Protein AF-A0A2E8M6E6-F1 (afdb_monomer_lite)

Structure (mmCIF, N/CA/C/O backbone):
data_AF-A0A2E8M6E6-F1
#
_entry.id   AF-A0A2E8M6E6-F1
#
loop_
_atom_site.group_PDB
_atom_site.id
_atom_site.type_symbol
_atom_site.label_atom_id
_atom_site.label_alt_id
_atom_site.label_comp_id
_atom_site.label_asym_id
_atom_site.label_entity_id
_atom_site.label_seq_id
_atom_site.pdbx_PDB_ins_code
_atom_site.Cartn_x
_atom_site.Cartn_y
_atom_site.Cartn_z
_atom_site.occupancy
_atom_site.B_iso_or_equiv
_atom_site.auth_seq_id
_atom_site.auth_comp_id
_atom_site.auth_asym_id
_atom_site.auth_atom_id
_atom_site.pdbx_PDB_model_num
ATOM 1 N N . MET A 1 1 ? -41.921 2.920 33.495 1.00 36.03 1 MET A N 1
ATOM 2 C CA . MET A 1 1 ? -42.805 2.394 32.434 1.00 36.03 1 MET A CA 1
ATOM 3 C C . MET A 1 1 ? -41.903 1.759 31.388 1.00 36.03 1 MET A C 1
ATOM 5 O O . MET A 1 1 ? -41.190 2.504 30.730 1.00 36.03 1 MET A O 1
ATOM 9 N N . SER A 1 2 ? -41.853 0.421 31.334 1.00 39.22 2 SER A N 1
ATOM 10 C CA . SER A 1 2 ? -41.092 -0.328 30.318 1.00 39.22 2 SER A CA 1
ATOM 11 C C . SER A 1 2 ? -41.753 -0.103 28.953 1.00 39.22 2 SER A C 1
ATOM 13 O O . SER A 1 2 ? -42.983 -0.140 28.831 1.00 39.22 2 SER A O 1
ATOM 15 N N . LYS A 1 3 ? -40.939 0.268 27.962 1.00 47.56 3 LYS A N 1
ATOM 16 C CA . LYS A 1 3 ? -41.371 0.500 26.584 1.00 47.56 3 LYS A CA 1
ATOM 17 C C . LYS A 1 3 ? -41.351 -0.847 25.869 1.00 47.56 3 LYS A C 1
ATOM 19 O O . LYS A 1 3 ? -40.289 -1.313 25.493 1.00 47.56 3 LYS A O 1
ATOM 24 N N . LYS A 1 4 ? -42.524 -1.444 25.660 1.00 47.62 4 LYS A N 1
ATOM 25 C CA . LYS A 1 4 ? -42.659 -2.650 24.832 1.00 47.62 4 LYS A CA 1
ATOM 26 C C . LYS A 1 4 ? -42.447 -2.298 23.359 1.00 47.62 4 LYS A C 1
ATOM 28 O O . LYS A 1 4 ? -43.128 -1.404 22.848 1.00 47.62 4 LYS A O 1
ATOM 33 N N . PHE A 1 5 ? -41.495 -2.969 22.714 1.00 56.31 5 PHE A N 1
ATOM 34 C CA . PHE A 1 5 ? -41.101 -2.709 21.331 1.00 56.31 5 PHE A CA 1
ATOM 35 C C . PHE A 1 5 ? -42.077 -3.321 20.317 1.00 56.31 5 PHE A C 1
ATOM 37 O O . PHE A 1 5 ? -42.691 -4.358 20.557 1.00 56.31 5 PHE A O 1
ATOM 44 N N . GLN A 1 6 ? -42.231 -2.635 19.183 1.00 48.94 6 GLN A N 1
ATOM 45 C CA . GLN A 1 6 ? -42.939 -3.121 18.001 1.00 48.94 6 GLN A CA 1
ATOM 46 C C . GLN A 1 6 ? -41.979 -3.977 17.161 1.00 48.94 6 GLN A C 1
ATOM 48 O O . GLN A 1 6 ? -40.910 -3.501 16.767 1.00 48.94 6 GLN A O 1
ATOM 53 N N . GLU A 1 7 ? -42.387 -5.221 16.903 1.00 50.44 7 GLU A N 1
ATOM 54 C CA . GLU A 1 7 ? -41.738 -6.220 16.043 1.00 50.44 7 GLU A CA 1
ATOM 55 C C . GLU A 1 7 ? -41.683 -5.757 14.570 1.00 50.44 7 GLU A C 1
ATOM 57 O O . GLU A 1 7 ? -42.444 -6.266 13.765 1.00 50.44 7 GLU A O 1
ATOM 62 N N . ASP A 1 8 ? -40.874 -4.750 14.209 1.00 49.19 8 ASP A N 1
ATOM 63 C CA . ASP A 1 8 ? -40.358 -4.566 12.825 1.00 49.19 8 ASP A CA 1
ATOM 64 C C . ASP A 1 8 ? -39.418 -3.352 12.647 1.00 49.19 8 ASP A C 1
ATOM 66 O O . ASP A 1 8 ? -39.395 -2.681 11.612 1.00 49.19 8 ASP A O 1
ATOM 70 N N . THR A 1 9 ? -38.649 -2.974 13.667 1.00 57.44 9 THR A N 1
ATOM 71 C CA . THR A 1 9 ? -37.764 -1.805 13.532 1.00 57.44 9 THR A CA 1
ATOM 72 C C . THR A 1 9 ? -36.340 -2.209 13.180 1.00 57.44 9 THR A C 1
ATOM 74 O O . THR A 1 9 ? -35.832 -3.244 13.604 1.00 57.44 9 THR A O 1
ATOM 77 N N . GLU A 1 10 ? -35.647 -1.327 12.454 1.00 56.69 10 GLU A N 1
ATOM 78 C CA . GLU A 1 10 ? -34.234 -1.450 12.073 1.00 56.69 10 GLU A CA 1
ATOM 79 C C . GLU A 1 10 ? -33.273 -1.641 13.277 1.00 56.69 10 GLU A C 1
ATOM 81 O O . GLU A 1 10 ? -32.074 -1.849 13.102 1.00 56.69 10 GLU A O 1
ATOM 86 N N . TYR A 1 11 ? -33.789 -1.584 14.503 1.00 54.31 11 TYR A N 1
ATOM 87 C CA . TYR A 1 11 ? -33.058 -1.756 15.749 1.00 54.31 11 TYR A CA 1
ATOM 88 C C . TYR A 1 11 ? -33.122 -3.182 16.318 1.00 54.31 11 TYR A C 1
ATOM 90 O O . TYR A 1 11 ? -32.283 -3.513 17.143 1.00 54.31 11 TYR A O 1
ATOM 98 N N . ALA A 1 12 ? -34.002 -4.058 15.814 1.00 60.06 12 ALA A N 1
ATOM 99 C CA . ALA A 1 12 ? -34.081 -5.467 16.234 1.00 60.06 12 ALA A CA 1
ATOM 100 C C . ALA A 1 12 ? -32.789 -6.269 15.961 1.00 60.06 12 ALA A C 1
ATOM 102 O O . ALA A 1 12 ? -32.573 -7.325 16.530 1.00 60.06 12 ALA A O 1
ATOM 103 N N . LYS A 1 13 ? -31.893 -5.753 15.108 1.00 61.03 13 LYS A N 1
ATOM 104 C CA . LYS A 1 13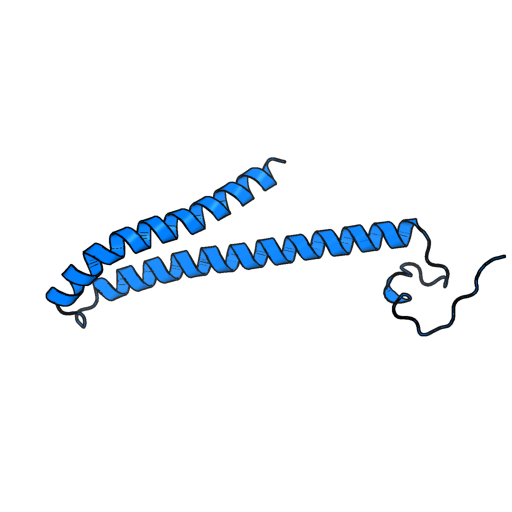 ? -30.554 -6.326 14.851 1.00 61.03 13 LYS A CA 1
ATOM 105 C C . LYS A 1 13 ? -29.561 -6.120 16.007 1.00 61.03 13 LYS A C 1
ATOM 107 O O . LYS A 1 13 ? -28.448 -6.630 15.920 1.00 61.03 13 LYS A O 1
ATOM 112 N N . TYR A 1 14 ? -29.918 -5.313 17.007 1.00 60.78 14 TYR A N 1
ATOM 113 C CA . TYR A 1 14 ? -29.087 -5.022 18.179 1.00 60.78 14 TYR A CA 1
ATOM 114 C C . TYR A 1 14 ? -29.533 -5.764 19.440 1.00 60.78 14 TYR A C 1
ATOM 116 O O . TYR A 1 14 ? -28.818 -5.689 20.427 1.00 60.78 14 TYR A O 1
ATOM 124 N N . ASP A 1 15 ? -30.675 -6.449 19.391 1.00 64.62 15 ASP A N 1
ATOM 125 C CA . ASP A 1 15 ? -31.129 -7.392 20.413 1.00 64.62 15 ASP A CA 1
ATOM 126 C C . ASP A 1 15 ? -30.340 -8.700 20.211 1.00 64.62 15 ASP A C 1
ATOM 128 O O . ASP A 1 15 ? -30.529 -9.406 19.212 1.00 64.62 15 ASP A O 1
ATOM 132 N N . LEU A 1 16 ? -29.330 -8.926 21.054 1.00 64.88 16 LEU A N 1
ATOM 133 C CA . LEU A 1 16 ? -28.359 -10.013 20.912 1.00 64.88 16 LEU A CA 1
ATOM 134 C C . LEU A 1 16 ? -28.826 -11.287 21.623 1.00 64.88 16 LEU A C 1
ATOM 136 O O . LEU A 1 16 ? -28.404 -12.377 21.219 1.00 64.88 16 LEU A O 1
ATOM 140 N N . ASP A 1 17 ? -29.675 -11.171 22.646 1.00 67.62 17 ASP A N 1
ATOM 141 C C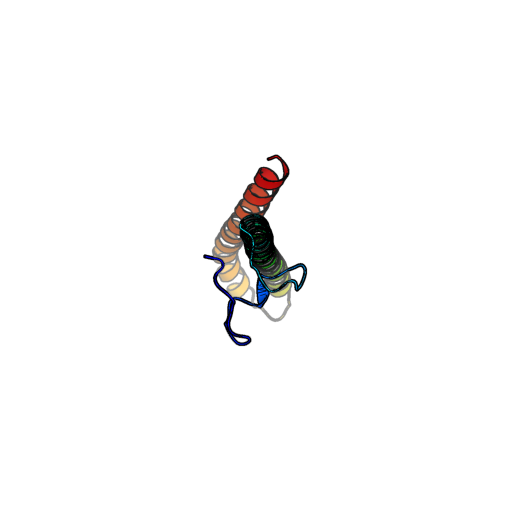A . ASP A 1 17 ? -30.223 -12.302 23.402 1.00 67.62 17 ASP A CA 1
ATOM 142 C C . ASP A 1 17 ? -31.676 -12.668 23.036 1.00 67.62 17 ASP A C 1
ATOM 144 O O . ASP A 1 17 ? -32.132 -13.774 23.353 1.00 67.62 17 ASP A O 1
ATOM 148 N N . GLY A 1 18 ? -32.348 -11.827 22.247 1.00 63.69 18 GLY A N 1
ATOM 149 C CA . GLY A 1 18 ? -33.672 -12.072 21.683 1.00 63.69 18 GLY A CA 1
ATOM 150 C C . GLY A 1 18 ? -34.801 -11.908 22.695 1.00 63.69 18 GLY A C 1
ATOM 151 O O . GLY A 1 18 ? -35.860 -12.524 22.517 1.00 63.69 18 GLY A O 1
ATOM 152 N N . ASP A 1 19 ? -34.581 -11.149 23.768 1.00 69.94 19 ASP A N 1
ATOM 153 C CA . ASP A 1 19 ? -35.551 -10.952 24.844 1.00 69.94 19 ASP A CA 1
ATOM 154 C C . ASP A 1 19 ? -36.562 -9.814 24.572 1.00 69.94 19 ASP A C 1
ATOM 156 O O . ASP A 1 19 ? -37.598 -9.720 25.245 1.00 69.94 19 ASP A O 1
ATOM 160 N N . GLY A 1 20 ? -36.328 -9.014 23.523 1.00 63.81 20 GLY A N 1
ATOM 161 C CA . GLY A 1 20 ? -37.181 -7.909 23.093 1.00 63.81 20 GLY A CA 1
ATOM 162 C C . GLY A 1 20 ? -36.917 -6.561 23.783 1.00 63.81 20 GLY A C 1
ATOM 163 O O . GLY A 1 20 ? -37.639 -5.597 23.485 1.00 63.81 20 GLY A O 1
ATOM 164 N N . GLU A 1 21 ? -35.915 -6.445 24.662 1.00 65.56 21 GLU A N 1
ATOM 165 C CA . GLU A 1 21 ? -35.443 -5.202 25.286 1.00 65.56 21 GLU A CA 1
ATOM 166 C C . GLU A 1 21 ? -33.951 -4.957 24.981 1.00 65.56 21 GLU A C 1
ATOM 168 O O . GLU A 1 21 ? -33.072 -5.521 25.606 1.00 65.56 21 GLU A O 1
ATOM 173 N N . ILE A 1 22 ? -33.641 -4.007 24.086 1.00 66.56 22 ILE A N 1
ATOM 174 C CA . ILE A 1 22 ? -32.240 -3.638 23.810 1.00 66.56 22 ILE A CA 1
ATOM 175 C C . ILE A 1 22 ? -31.645 -2.932 25.032 1.00 66.56 22 ILE A C 1
ATOM 177 O O . ILE A 1 22 ? -32.006 -1.787 25.342 1.00 66.56 22 ILE A O 1
ATOM 181 N N . THR A 1 23 ? -30.706 -3.593 25.692 1.00 71.31 23 THR A N 1
ATOM 182 C CA . THR A 1 23 ? -29.959 -3.052 26.826 1.00 71.31 23 THR A CA 1
ATOM 183 C C . THR A 1 23 ? -28.817 -2.138 26.364 1.00 71.31 23 THR A C 1
ATOM 185 O O . THR A 1 23 ? -28.321 -2.218 25.235 1.00 71.31 23 THR A O 1
ATOM 188 N N . ASP A 1 24 ? -28.376 -1.230 27.241 1.00 72.25 24 ASP A N 1
ATOM 189 C CA . ASP A 1 24 ? -27.244 -0.338 26.944 1.00 72.25 24 ASP A CA 1
ATOM 190 C C . ASP A 1 24 ? -25.945 -1.131 26.673 1.00 72.25 24 ASP A C 1
ATOM 192 O O . ASP A 1 24 ? -25.135 -0.716 25.841 1.00 72.25 24 ASP A O 1
ATOM 196 N N . GLU A 1 25 ? -25.787 -2.298 27.309 1.00 73.12 25 GLU A N 1
ATOM 197 C CA . GLU A 1 25 ? -24.652 -3.217 27.128 1.00 73.12 25 GLU A CA 1
ATOM 198 C C . GLU A 1 25 ? -24.644 -3.853 25.726 1.00 73.12 25 GLU A C 1
ATOM 200 O O . GLU A 1 25 ? -23.598 -3.924 25.076 1.00 73.12 25 GLU A O 1
ATOM 205 N N . GLU A 1 26 ? -25.803 -4.246 25.193 1.00 69.50 26 GLU A N 1
ATOM 206 C CA . GLU A 1 26 ? -25.912 -4.783 23.828 1.00 69.50 26 GLU A CA 1
ATOM 207 C C . GLU A 1 26 ? -25.645 -3.720 22.756 1.00 69.50 26 GLU A C 1
ATOM 209 O O . GLU A 1 26 ? -24.994 -3.982 21.739 1.00 69.50 26 GLU A O 1
ATOM 214 N N . LEU A 1 27 ? -26.086 -2.483 22.999 1.00 73.56 27 LEU A N 1
ATOM 215 C CA . LEU A 1 27 ? -25.783 -1.327 22.152 1.00 73.56 27 LEU A CA 1
ATOM 216 C C . LEU A 1 27 ? -24.286 -0.989 22.136 1.00 73.56 27 LEU A C 1
ATOM 218 O O . LEU A 1 27 ? -23.757 -0.593 21.088 1.00 73.56 27 LEU A O 1
ATOM 222 N N . GLU A 1 28 ? -23.603 -1.125 23.272 1.00 78.19 28 GLU A N 1
ATOM 223 C CA . GLU A 1 28 ? -22.158 -0.929 23.393 1.00 78.19 28 GLU A CA 1
ATOM 224 C C . GLU A 1 28 ? -21.390 -2.034 22.657 1.00 78.19 28 GLU A C 1
ATOM 226 O O . GLU A 1 28 ? -20.583 -1.731 21.772 1.00 78.19 28 GLU A O 1
ATOM 231 N N . HIS A 1 29 ? -21.741 -3.302 22.883 1.00 76.50 29 HIS A N 1
ATOM 232 C CA . HIS A 1 29 ? -21.161 -4.432 22.155 1.00 76.50 29 HIS A CA 1
ATOM 233 C C . HIS A 1 29 ? -21.366 -4.330 20.640 1.00 76.50 29 HIS A C 1
ATOM 235 O O . HIS A 1 29 ? -20.435 -4.537 19.856 1.00 76.50 29 HIS A O 1
ATOM 241 N N . ALA A 1 30 ? -22.559 -3.946 20.187 1.00 77.06 30 ALA A N 1
ATOM 242 C CA . ALA A 1 30 ? -22.814 -3.762 18.765 1.00 77.06 30 ALA A CA 1
ATOM 243 C C . ALA A 1 30 ? -22.004 -2.606 18.154 1.00 77.06 30 ALA A C 1
ATOM 245 O O . ALA A 1 30 ? -21.612 -2.673 16.981 1.00 77.06 30 ALA A O 1
ATOM 246 N N . LYS A 1 31 ? -21.728 -1.541 18.918 1.00 79.88 31 LYS A N 1
ATOM 247 C CA . LYS A 1 31 ? -20.825 -0.464 18.487 1.00 79.88 31 LYS A CA 1
ATOM 248 C C . LYS A 1 31 ? -19.393 -0.959 18.350 1.00 79.88 31 LYS A C 1
ATOM 250 O O . LYS A 1 31 ? -18.798 -0.716 17.300 1.00 79.88 31 LYS A O 1
ATOM 255 N N . GLU A 1 32 ? -18.874 -1.674 19.343 1.00 82.81 32 GLU A N 1
ATOM 256 C CA . GLU A 1 32 ? -17.515 -2.228 19.315 1.00 82.81 32 GLU A CA 1
ATOM 257 C C . GLU A 1 32 ? -17.310 -3.162 18.118 1.00 82.81 32 GLU A C 1
ATOM 259 O O . GLU A 1 32 ? -16.322 -3.044 17.384 1.00 82.81 32 GLU A O 1
ATOM 264 N N . ILE A 1 33 ? -18.282 -4.040 17.850 1.00 81.69 33 ILE A N 1
ATOM 265 C CA . ILE A 1 33 ? -18.262 -4.931 16.684 1.00 81.69 33 ILE A CA 1
ATOM 266 C C . ILE A 1 33 ? -18.227 -4.105 15.393 1.00 81.69 33 ILE A C 1
ATOM 268 O O . ILE A 1 33 ? -17.384 -4.334 14.521 1.00 81.69 33 ILE A O 1
ATOM 272 N N . ARG A 1 34 ? -19.096 -3.093 15.261 1.00 82.38 34 ARG A N 1
ATOM 273 C CA . ARG A 1 34 ? -19.146 -2.243 14.059 1.00 82.38 34 ARG A CA 1
ATOM 274 C C . ARG A 1 34 ? -17.873 -1.429 13.847 1.00 82.38 34 ARG A C 1
ATOM 276 O O . ARG A 1 34 ? -17.486 -1.223 12.692 1.00 82.38 34 ARG A O 1
ATOM 283 N N . GLU A 1 35 ? -17.249 -0.928 14.906 1.00 85.00 35 GLU A N 1
ATOM 284 C CA . GLU A 1 35 ? -15.969 -0.218 14.826 1.00 85.00 35 GLU A CA 1
ATOM 285 C C . GLU A 1 35 ? -14.848 -1.160 14.396 1.00 85.00 35 GLU A C 1
ATOM 287 O O . GLU A 1 35 ? -14.165 -0.881 13.407 1.00 85.00 35 GLU A O 1
ATOM 292 N N . THR A 1 36 ? -14.762 -2.332 15.023 1.00 82.44 36 THR A N 1
ATOM 293 C CA . THR A 1 36 ? -13.787 -3.372 14.677 1.00 82.44 36 THR A CA 1
ATOM 294 C C . THR A 1 36 ? -13.918 -3.797 13.212 1.00 82.44 36 THR A C 1
ATOM 296 O O . THR A 1 36 ? -12.932 -3.842 12.474 1.00 82.44 36 THR A O 1
ATOM 299 N N . GLU A 1 37 ? -15.139 -4.029 12.722 1.00 84.19 37 GLU A N 1
ATOM 300 C CA . GLU A 1 37 ? -15.371 -4.354 11.312 1.00 84.19 37 GLU A CA 1
ATOM 301 C C . GLU A 1 37 ? -15.006 -3.212 10.354 1.00 84.19 37 GLU A C 1
ATOM 303 O O . GLU A 1 37 ? -14.592 -3.445 9.211 1.00 84.19 37 GLU A O 1
ATOM 308 N N . ARG A 1 38 ? -15.253 -1.956 10.747 1.00 83.94 38 ARG A N 1
ATOM 309 C CA . ARG A 1 38 ? -14.894 -0.786 9.932 1.00 83.94 38 ARG A CA 1
ATOM 310 C C . ARG A 1 38 ? -13.385 -0.683 9.791 1.00 83.94 38 ARG A C 1
ATOM 312 O O . ARG A 1 38 ? -12.909 -0.456 8.677 1.00 83.94 38 ARG A O 1
ATOM 319 N N . ASP A 1 39 ? -12.652 -0.883 10.873 1.00 85.56 39 ASP A N 1
ATOM 320 C CA . ASP A 1 39 ? -11.199 -0.807 10.856 1.00 85.56 39 ASP A CA 1
ATOM 321 C C . ASP A 1 39 ? -10.584 -1.994 10.119 1.00 85.56 39 ASP A C 1
ATOM 323 O O . ASP A 1 39 ? -9.747 -1.783 9.241 1.00 85.56 39 ASP A O 1
ATOM 327 N N . LEU A 1 40 ? -11.109 -3.209 10.307 1.00 84.88 40 LEU A N 1
ATOM 328 C CA . LEU A 1 40 ? -10.712 -4.372 9.511 1.00 84.88 40 LEU A CA 1
ATOM 329 C C . LEU A 1 40 ? -10.906 -4.127 8.007 1.00 84.88 40 LEU A C 1
ATOM 331 O O . LEU A 1 40 ? -10.009 -4.401 7.205 1.00 84.88 40 LEU A O 1
ATOM 335 N N . ARG A 1 41 ? -12.053 -3.564 7.601 1.00 86.44 41 ARG A N 1
ATOM 336 C CA . ARG A 1 41 ? -12.313 -3.212 6.194 1.00 86.44 41 ARG A CA 1
ATOM 337 C C . ARG A 1 41 ? -11.308 -2.198 5.657 1.00 86.44 41 ARG A C 1
ATOM 339 O O . ARG A 1 41 ? -10.815 -2.380 4.542 1.00 86.44 41 ARG A O 1
ATOM 346 N N . LYS A 1 42 ? -10.982 -1.155 6.428 1.00 85.62 42 LYS A N 1
ATOM 347 C CA . LYS A 1 42 ? -9.965 -0.164 6.042 1.00 85.62 42 LYS A CA 1
ATOM 348 C C . LYS A 1 42 ? -8.593 -0.817 5.887 1.00 85.62 42 LYS A C 1
ATOM 350 O O . LYS A 1 42 ? -7.962 -0.632 4.849 1.00 85.62 42 LYS A O 1
ATOM 355 N N . SER A 1 43 ? -8.160 -1.626 6.851 1.00 85.44 43 SER A N 1
ATOM 356 C CA . SER A 1 43 ? -6.868 -2.320 6.807 1.00 85.44 43 SER A CA 1
ATOM 357 C C . SER A 1 43 ? -6.765 -3.265 5.610 1.00 85.44 43 SER A C 1
ATOM 359 O O . SER A 1 43 ? -5.751 -3.271 4.914 1.00 85.44 43 SER A O 1
ATOM 361 N N . LEU A 1 44 ? -7.830 -4.011 5.296 1.00 88.31 44 LEU A N 1
ATOM 362 C CA . LEU A 1 44 ? -7.882 -4.873 4.111 1.00 88.31 44 LEU A CA 1
ATOM 363 C C . LEU A 1 44 ? -7.819 -4.076 2.803 1.00 88.31 44 LEU A C 1
ATOM 365 O O . LEU A 1 44 ? -7.144 -4.494 1.859 1.00 88.31 44 LEU A O 1
ATOM 369 N N . ALA A 1 45 ? -8.505 -2.934 2.724 1.00 87.94 45 ALA A N 1
ATOM 370 C CA . ALA A 1 45 ? -8.429 -2.056 1.559 1.00 87.94 45 ALA A CA 1
ATOM 371 C C . ALA A 1 45 ? -7.004 -1.514 1.361 1.00 87.94 45 ALA A C 1
ATOM 373 O O . ALA A 1 45 ? -6.488 -1.524 0.243 1.00 87.94 45 ALA A O 1
ATOM 374 N N . GLN A 1 46 ? -6.339 -1.118 2.446 1.00 86.88 46 GLN A N 1
ATOM 375 C CA . GLN A 1 46 ? -4.959 -0.644 2.404 1.00 86.88 46 GLN A CA 1
ATOM 376 C C . GLN A 1 46 ? -3.959 -1.760 2.039 1.00 86.88 46 GLN A C 1
ATOM 378 O O . GLN A 1 46 ? -3.080 -1.527 1.209 1.00 86.88 46 GLN A O 1
ATOM 383 N N . LEU A 1 47 ? -4.139 -2.990 2.547 1.00 88.06 47 LEU A N 1
ATOM 384 C CA . LEU A 1 47 ? -3.362 -4.168 2.119 1.00 88.06 47 LEU A CA 1
ATOM 385 C C . LEU A 1 47 ? -3.474 -4.397 0.613 1.00 88.06 47 LEU A C 1
ATOM 387 O O . LEU A 1 47 ? -2.476 -4.647 -0.063 1.00 88.06 47 LEU A O 1
ATOM 391 N N . ARG A 1 48 ? -4.698 -4.327 0.079 1.00 90.12 48 ARG A N 1
ATOM 392 C CA . ARG A 1 48 ? -4.949 -4.498 -1.356 1.00 90.12 48 ARG A CA 1
ATOM 393 C C . ARG A 1 48 ? -4.247 -3.410 -2.159 1.00 90.12 48 ARG A C 1
ATOM 395 O O . ARG A 1 48 ? -3.547 -3.747 -3.106 1.00 90.12 48 ARG A O 1
ATOM 402 N N . MET A 1 49 ? -4.374 -2.147 -1.752 1.00 90.94 49 MET A N 1
ATOM 403 C CA . MET A 1 49 ? -3.682 -1.019 -2.385 1.00 90.94 49 MET A CA 1
ATOM 404 C C . MET A 1 49 ? -2.167 -1.246 -2.432 1.00 90.94 49 MET A C 1
ATOM 406 O O . MET A 1 49 ? -1.590 -1.242 -3.515 1.00 90.94 49 MET A O 1
ATOM 410 N N . ALA A 1 50 ? -1.530 -1.534 -1.292 1.00 90.69 50 ALA A N 1
ATOM 411 C CA . ALA A 1 50 ? -0.087 -1.774 -1.233 1.00 90.69 50 ALA A CA 1
ATOM 412 C C . ALA A 1 50 ? 0.342 -2.962 -2.111 1.00 90.69 50 ALA A C 1
ATOM 414 O O . ALA A 1 50 ? 1.332 -2.879 -2.838 1.00 90.69 50 ALA A O 1
ATOM 415 N N . ARG A 1 51 ? -0.433 -4.054 -2.104 1.00 92.25 51 ARG A N 1
ATOM 416 C CA . ARG A 1 51 ? -0.170 -5.234 -2.935 1.00 92.25 51 ARG A CA 1
ATOM 417 C C . ARG A 1 51 ? -0.259 -4.919 -4.427 1.00 92.25 51 ARG A C 1
ATOM 419 O O . ARG A 1 51 ? 0.620 -5.335 -5.176 1.00 92.25 51 ARG A O 1
ATOM 426 N N . PHE A 1 52 ? -1.289 -4.196 -4.862 1.00 93.62 52 PHE A N 1
ATOM 427 C CA . PHE A 1 52 ? -1.439 -3.813 -6.266 1.00 93.62 52 PHE A CA 1
ATOM 428 C C . PHE A 1 52 ? -0.353 -2.836 -6.716 1.00 93.62 52 PHE A C 1
ATOM 430 O O . PHE A 1 52 ? 0.146 -2.989 -7.827 1.00 93.62 52 PHE A O 1
ATOM 437 N N . THR A 1 53 ? 0.081 -1.911 -5.855 1.00 92.44 53 THR A N 1
ATOM 438 C CA . THR A 1 53 ? 1.227 -1.033 -6.136 1.00 92.44 53 THR A CA 1
ATOM 439 C C . THR A 1 53 ? 2.500 -1.846 -6.370 1.00 92.44 53 THR A C 1
ATOM 441 O O . THR A 1 53 ? 3.149 -1.674 -7.397 1.00 92.44 53 THR A O 1
ATOM 444 N N . LEU A 1 54 ? 2.824 -2.792 -5.479 1.00 92.56 54 LEU A N 1
ATOM 445 C CA . LEU A 1 54 ? 4.009 -3.648 -5.620 1.00 92.56 54 LEU A CA 1
ATOM 446 C C . LEU A 1 54 ? 3.953 -4.537 -6.870 1.00 92.56 54 LEU A C 1
ATOM 448 O O . LEU A 1 54 ? 4.945 -4.655 -7.58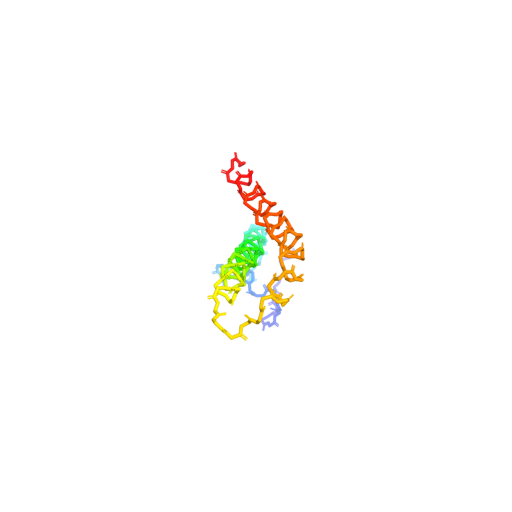8 1.00 92.56 54 LEU A O 1
ATOM 452 N N . ILE A 1 55 ? 2.794 -5.139 -7.156 1.00 95.50 55 ILE A N 1
ATOM 453 C CA . ILE A 1 55 ? 2.595 -5.931 -8.378 1.00 95.50 55 ILE A CA 1
ATOM 454 C C . ILE A 1 55 ? 2.762 -5.044 -9.613 1.00 95.50 55 ILE A C 1
ATOM 456 O O . ILE A 1 55 ? 3.466 -5.429 -10.541 1.00 95.50 55 ILE A O 1
ATOM 460 N N . GLY A 1 56 ? 2.158 -3.854 -9.622 1.00 93.00 56 GLY A N 1
ATOM 461 C CA . GLY A 1 56 ? 2.268 -2.898 -10.723 1.00 93.00 56 GLY A CA 1
ATOM 462 C C . GLY A 1 56 ? 3.711 -2.472 -10.976 1.00 93.00 56 GLY A C 1
ATOM 463 O O . GLY A 1 56 ? 4.143 -2.451 -12.124 1.00 93.00 56 GLY A O 1
ATOM 464 N N . MET A 1 57 ? 4.479 -2.228 -9.911 1.00 92.50 57 MET A N 1
ATOM 465 C CA . MET A 1 57 ? 5.915 -1.956 -9.996 1.00 92.50 57 MET A CA 1
ATOM 466 C C . MET A 1 57 ? 6.668 -3.120 -10.643 1.00 92.50 57 MET A C 1
ATOM 468 O O . MET A 1 57 ? 7.392 -2.893 -11.606 1.00 92.50 57 MET A O 1
ATOM 472 N N . GLY A 1 58 ? 6.437 -4.359 -10.199 1.00 91.88 58 GLY A N 1
ATOM 473 C CA . GLY A 1 58 ? 7.084 -5.539 -10.782 1.00 91.88 58 GLY A CA 1
ATOM 474 C C . GLY A 1 58 ? 6.697 -5.800 -12.242 1.00 91.88 58 GLY A C 1
ATOM 475 O O . GLY A 1 58 ? 7.556 -6.121 -13.060 1.00 91.88 58 GLY A O 1
ATOM 476 N N . VAL A 1 59 ? 5.420 -5.620 -12.596 1.00 92.25 59 VAL A N 1
ATOM 477 C CA . VAL A 1 59 ? 4.936 -5.750 -13.982 1.00 92.25 59 VAL A CA 1
ATOM 478 C C . VAL A 1 59 ? 5.544 -4.669 -14.868 1.00 92.25 59 VAL A C 1
ATOM 480 O O . VAL A 1 59 ? 5.969 -4.972 -15.979 1.00 92.25 59 VAL A O 1
ATOM 483 N N . PHE A 1 60 ? 5.628 -3.430 -14.384 1.00 87.44 60 PHE A N 1
ATOM 484 C CA . PHE A 1 60 ? 6.269 -2.336 -15.104 1.00 87.44 60 PHE A CA 1
ATOM 485 C C . PHE A 1 60 ? 7.758 -2.623 -15.340 1.00 87.44 60 PHE A C 1
ATOM 487 O O . PHE A 1 60 ? 8.220 -2.502 -16.474 1.00 87.44 60 PHE A O 1
ATOM 494 N N . THR A 1 61 ? 8.488 -3.095 -14.319 1.00 86.88 61 THR A N 1
ATOM 495 C CA . THR A 1 61 ? 9.879 -3.543 -14.485 1.00 86.88 61 THR A CA 1
ATOM 496 C C . THR A 1 61 ? 9.968 -4.629 -15.552 1.00 86.88 61 THR A C 1
ATOM 498 O O . THR A 1 61 ? 10.736 -4.499 -16.496 1.00 86.88 61 THR A O 1
ATOM 501 N N . ALA A 1 62 ? 9.160 -5.687 -15.437 1.00 88.44 62 ALA A N 1
ATOM 502 C CA . ALA A 1 62 ? 9.191 -6.812 -16.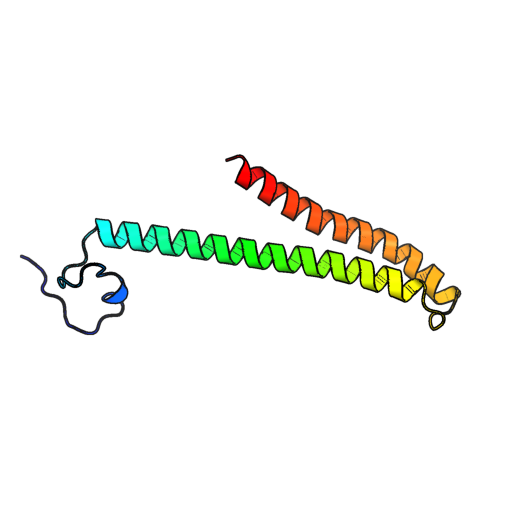364 1.00 88.44 62 ALA A CA 1
ATOM 503 C C . ALA A 1 62 ? 8.887 -6.375 -17.803 1.00 88.44 62 ALA A C 1
ATOM 505 O O . ALA A 1 62 ? 9.573 -6.811 -18.724 1.00 88.44 62 ALA A O 1
ATOM 506 N N . ALA A 1 63 ? 7.915 -5.476 -17.988 1.00 86.25 63 ALA A N 1
ATOM 507 C CA . ALA A 1 63 ? 7.556 -4.921 -19.286 1.00 86.25 63 ALA A CA 1
ATOM 508 C C . ALA A 1 63 ? 8.735 -4.189 -19.944 1.00 86.25 63 ALA A C 1
ATOM 510 O O . ALA A 1 63 ? 8.971 -4.401 -21.133 1.00 86.25 63 ALA A O 1
ATOM 511 N N . MET A 1 64 ? 9.513 -3.405 -19.185 1.00 82.38 64 MET A N 1
ATOM 512 C CA . MET A 1 64 ? 10.699 -2.701 -19.703 1.00 82.38 64 MET A CA 1
ATOM 513 C C . MET A 1 64 ? 11.770 -3.644 -20.267 1.00 82.38 64 MET A C 1
ATOM 515 O O . MET A 1 64 ? 12.471 -3.266 -21.199 1.00 82.38 64 MET A O 1
ATOM 519 N N . PHE A 1 65 ? 11.879 -4.870 -19.748 1.00 80.25 65 PHE A N 1
ATOM 520 C CA . PHE A 1 65 ? 12.819 -5.883 -20.245 1.00 80.25 65 PHE A CA 1
ATOM 521 C C . PHE A 1 65 ? 12.265 -6.720 -21.408 1.00 80.25 65 PHE A C 1
ATOM 523 O O . PHE A 1 65 ? 12.944 -7.628 -21.891 1.00 80.25 65 PHE A O 1
ATOM 530 N N . THR A 1 66 ? 11.040 -6.456 -21.873 1.00 84.19 66 THR A N 1
ATOM 531 C CA . THR A 1 66 ? 10.477 -7.189 -23.010 1.00 84.19 66 THR A CA 1
ATOM 532 C C . THR A 1 66 ? 10.972 -6.630 -24.352 1.00 84.19 66 THR A C 1
ATOM 534 O O . THR A 1 66 ? 11.055 -5.414 -24.521 1.00 84.19 66 THR A O 1
ATOM 537 N N . PRO A 1 67 ? 11.235 -7.488 -25.359 1.00 78.19 67 PRO A N 1
ATOM 538 C CA . PRO A 1 67 ? 11.791 -7.074 -26.655 1.00 78.19 67 PRO A CA 1
ATOM 539 C C . PRO A 1 67 ? 10.829 -6.246 -27.527 1.00 78.19 67 PRO A C 1
ATOM 541 O O . PRO A 1 67 ? 11.191 -5.827 -28.622 1.00 78.19 67 PRO A O 1
ATOM 544 N N . TRP A 1 68 ? 9.598 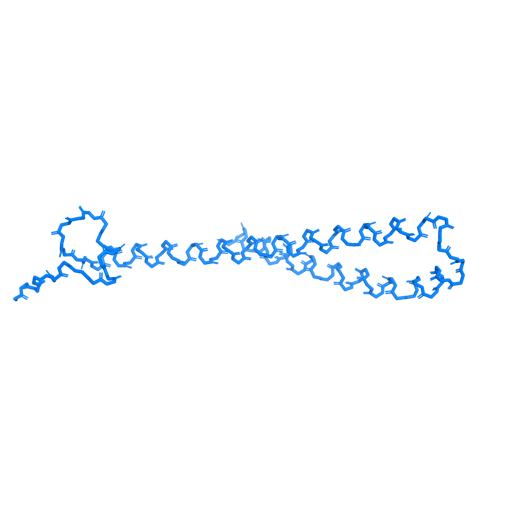-6.012 -27.065 1.00 76.62 68 TRP A N 1
ATOM 545 C CA . TRP A 1 68 ? 8.566 -5.250 -27.775 1.00 76.62 68 TRP A CA 1
ATOM 546 C C . TRP A 1 68 ? 8.681 -3.732 -27.559 1.00 76.62 68 TRP A C 1
ATOM 548 O O . TRP A 1 68 ? 7.995 -2.963 -28.234 1.00 76.62 68 TRP A O 1
ATOM 558 N N . ILE A 1 69 ? 9.519 -3.288 -26.615 1.00 75.81 69 ILE A N 1
ATOM 559 C CA . ILE A 1 69 ? 9.730 -1.873 -26.293 1.00 75.81 69 ILE A CA 1
ATOM 560 C C . ILE A 1 69 ? 11.046 -1.413 -26.931 1.00 75.81 69 ILE A C 1
ATOM 562 O O . ILE A 1 69 ? 12.100 -1.984 -26.665 1.00 75.81 69 ILE A O 1
ATOM 566 N N . SER A 1 70 ? 10.988 -0.388 -27.792 1.00 79.31 70 SER A N 1
ATOM 567 C CA . SER A 1 70 ? 12.192 0.168 -28.423 1.00 79.31 70 SER A CA 1
ATOM 568 C C . SER A 1 70 ? 13.087 0.870 -27.402 1.00 79.31 70 SER A C 1
ATOM 570 O O . SER A 1 70 ? 12.609 1.367 -26.381 1.00 79.31 70 SER A O 1
ATOM 572 N N . VAL A 1 71 ? 14.385 0.950 -27.699 1.00 76.06 71 VAL A N 1
ATOM 573 C CA . VAL A 1 71 ? 15.384 1.554 -26.806 1.00 76.06 71 VAL A CA 1
ATOM 574 C C . VAL A 1 71 ? 15.040 3.015 -26.484 1.00 76.06 71 VAL A C 1
ATOM 576 O O . VAL A 1 71 ? 15.129 3.402 -25.321 1.00 76.06 71 VAL A O 1
ATOM 579 N N . GLU A 1 72 ? 14.511 3.794 -27.441 1.00 76.38 72 GLU A N 1
ATOM 580 C CA . GLU A 1 72 ? 14.078 5.176 -27.164 1.00 76.38 72 GLU A CA 1
ATOM 581 C C . GLU A 1 72 ? 12.910 5.248 -26.168 1.00 76.38 72 GLU A C 1
ATOM 583 O O . GLU A 1 72 ? 12.819 6.175 -25.363 1.00 76.38 72 GLU A O 1
ATOM 588 N N . ARG A 1 73 ? 12.000 4.263 -26.189 1.00 73.31 73 ARG A N 1
ATOM 589 C CA . ARG A 1 73 ? 10.890 4.198 -25.227 1.00 73.31 73 ARG A CA 1
ATOM 590 C C . ARG A 1 73 ? 11.379 3.782 -23.845 1.00 73.31 73 ARG A C 1
ATOM 592 O O . ARG A 1 73 ? 10.831 4.263 -22.862 1.00 73.31 73 ARG A O 1
ATOM 599 N N . ILE A 1 74 ? 12.394 2.923 -23.757 1.00 77.06 74 ILE A N 1
ATOM 600 C CA . ILE A 1 74 ? 13.006 2.532 -22.480 1.00 77.06 74 ILE A CA 1
ATOM 601 C C . ILE A 1 74 ? 13.653 3.746 -21.809 1.00 77.06 74 ILE A C 1
ATOM 603 O O . ILE A 1 74 ? 13.472 3.928 -20.610 1.00 77.06 74 ILE A O 1
ATOM 607 N N . GLU A 1 75 ? 14.347 4.596 -22.565 1.00 78.88 75 GLU A N 1
ATOM 608 C CA . GLU A 1 75 ? 15.016 5.784 -22.025 1.00 78.88 75 GLU A CA 1
ATOM 609 C C . GLU A 1 75 ? 14.013 6.817 -21.485 1.00 78.88 75 GLU A C 1
ATOM 611 O O . GLU A 1 75 ? 14.118 7.229 -20.329 1.00 78.88 75 GLU A O 1
ATOM 616 N N . ALA A 1 76 ? 12.955 7.123 -22.248 1.00 78.88 76 ALA A N 1
ATOM 617 C CA . ALA A 1 76 ? 11.863 7.987 -21.784 1.00 78.88 76 ALA A CA 1
ATOM 618 C C . ALA A 1 76 ? 11.110 7.400 -20.572 1.00 78.88 76 ALA A C 1
ATOM 620 O O . ALA A 1 76 ? 10.713 8.121 -19.655 1.00 78.88 76 ALA A O 1
ATOM 621 N N . LEU A 1 77 ? 10.919 6.076 -20.541 1.00 79.06 77 LEU A N 1
ATOM 622 C CA . LEU A 1 77 ? 10.306 5.390 -19.405 1.00 79.06 77 LEU A CA 1
ATOM 623 C C . LEU A 1 77 ? 11.235 5.335 -18.191 1.00 79.06 77 LEU A C 1
ATOM 625 O O . LEU A 1 77 ? 10.729 5.355 -17.077 1.00 79.06 77 LEU A O 1
ATOM 629 N N . SER A 1 78 ? 12.558 5.296 -18.365 1.00 81.38 78 SER A N 1
ATOM 630 C CA . SER A 1 78 ? 13.535 5.222 -17.272 1.00 81.38 78 SER A CA 1
ATOM 631 C C . SER A 1 78 ? 13.495 6.468 -16.386 1.00 81.38 78 SER A C 1
ATOM 633 O O . SER A 1 78 ? 13.502 6.359 -15.156 1.00 81.38 78 SER A O 1
ATOM 635 N N . GLU A 1 79 ? 13.380 7.654 -16.980 1.00 82.56 79 GLU A N 1
ATOM 636 C CA . GLU A 1 79 ? 13.274 8.910 -16.230 1.00 82.56 79 GLU A CA 1
ATOM 637 C C . GLU A 1 79 ? 11.995 8.953 -15.376 1.00 82.56 79 GLU A C 1
ATOM 639 O O . GLU A 1 79 ? 12.043 9.168 -14.162 1.00 82.56 79 GLU A O 1
ATOM 644 N N . ILE A 1 80 ? 10.848 8.627 -15.979 1.00 84.50 80 ILE A N 1
ATOM 645 C CA . ILE A 1 80 ? 9.550 8.593 -15.287 1.00 84.50 80 ILE A CA 1
ATOM 646 C C . ILE A 1 80 ? 9.489 7.430 -14.288 1.00 84.50 80 ILE A C 1
ATOM 648 O O . ILE A 1 80 ? 8.859 7.539 -13.233 1.00 84.50 80 ILE A O 1
ATOM 652 N N . SER A 1 81 ? 10.180 6.323 -14.573 1.00 85.88 81 SER A N 1
ATOM 653 C CA . SER A 1 81 ? 10.211 5.150 -13.704 1.00 85.88 81 SER A CA 1
ATOM 654 C C . SER A 1 81 ? 10.792 5.475 -12.339 1.00 85.88 81 SER A C 1
ATOM 656 O O . SER A 1 81 ? 10.259 5.017 -11.337 1.00 85.88 81 SER A O 1
ATOM 658 N N . SER A 1 82 ? 11.826 6.315 -12.271 1.00 88.31 82 SER A N 1
ATOM 659 C CA . SER A 1 82 ? 12.446 6.696 -11.000 1.00 88.31 82 SER A CA 1
ATOM 660 C C . SER A 1 82 ? 11.436 7.397 -10.087 1.00 88.31 82 SER A C 1
ATOM 662 O O . SER A 1 82 ? 11.291 7.034 -8.919 1.00 88.31 82 SER A O 1
ATOM 664 N N . LEU A 1 83 ? 10.658 8.335 -10.638 1.00 91.00 83 LEU A N 1
ATOM 665 C CA . LEU A 1 83 ? 9.557 8.995 -9.928 1.00 91.00 83 LEU A CA 1
ATOM 666 C C . LEU A 1 83 ? 8.455 8.005 -9.537 1.00 91.00 83 LEU A C 1
ATOM 668 O O . LEU A 1 83 ? 7.942 8.057 -8.418 1.00 91.00 83 LEU A O 1
ATOM 672 N N . PHE A 1 84 ? 8.119 7.080 -10.434 1.00 90.50 84 PHE A N 1
ATOM 673 C CA . PHE A 1 84 ? 7.132 6.035 -10.182 1.00 90.50 84 PHE A CA 1
ATOM 674 C C . PHE A 1 84 ? 7.554 5.104 -9.035 1.00 90.50 84 PHE A C 1
ATOM 676 O O . PHE A 1 84 ? 6.750 4.844 -8.140 1.00 90.50 84 PHE A O 1
ATOM 683 N N . TYR A 1 85 ? 8.814 4.659 -8.995 1.00 92.06 85 TYR A N 1
ATOM 684 C CA . TYR A 1 85 ? 9.327 3.803 -7.924 1.00 92.06 85 TYR A CA 1
ATOM 685 C C . TYR A 1 85 ? 9.416 4.543 -6.590 1.00 92.06 85 TYR A C 1
ATOM 687 O O . TYR A 1 85 ? 9.038 3.971 -5.570 1.00 92.06 85 TYR A O 1
ATOM 695 N N . ILE A 1 86 ? 9.856 5.807 -6.577 1.00 93.31 86 ILE A N 1
ATOM 696 C CA . ILE A 1 86 ? 9.903 6.623 -5.352 1.00 93.31 86 ILE A CA 1
ATOM 697 C C . ILE A 1 86 ? 8.489 6.848 -4.805 1.00 93.31 86 ILE A C 1
ATOM 699 O O . ILE A 1 86 ? 8.249 6.659 -3.612 1.00 93.31 86 ILE A O 1
ATOM 703 N N . SER A 1 87 ? 7.535 7.199 -5.670 1.00 93.12 87 SER A N 1
ATOM 704 C CA . SER A 1 87 ? 6.133 7.381 -5.282 1.00 93.12 87 SER A CA 1
ATOM 705 C C . SER A 1 87 ? 5.511 6.075 -4.774 1.00 93.12 87 SER A C 1
ATOM 707 O O . SER A 1 87 ? 4.924 6.050 -3.690 1.00 93.12 87 SER A O 1
ATOM 709 N N . GLY A 1 88 ? 5.704 4.968 -5.500 1.00 92.00 88 GLY A N 1
ATOM 710 C CA . GLY A 1 88 ? 5.209 3.646 -5.116 1.00 92.00 88 GLY A CA 1
ATOM 711 C C . GLY A 1 88 ? 5.794 3.161 -3.788 1.00 92.00 88 GLY A C 1
ATOM 712 O O . GLY A 1 88 ? 5.049 2.719 -2.911 1.00 92.00 88 GLY A O 1
ATOM 713 N N . ALA A 1 89 ? 7.106 3.324 -3.593 1.00 92.44 89 ALA A N 1
ATOM 714 C CA . ALA A 1 89 ? 7.779 3.028 -2.332 1.00 92.44 89 ALA A CA 1
ATOM 715 C C . ALA A 1 89 ? 7.258 3.903 -1.183 1.00 92.44 89 ALA A C 1
ATOM 717 O O . ALA A 1 89 ? 7.089 3.403 -0.074 1.00 92.44 89 ALA A O 1
ATOM 718 N N . GLY A 1 90 ? 6.933 5.173 -1.441 1.00 93.50 90 GLY A N 1
ATOM 719 C CA . GLY A 1 90 ? 6.303 6.063 -0.466 1.00 93.50 90 GLY A CA 1
ATOM 720 C C . GLY A 1 90 ? 4.921 5.579 -0.020 1.00 93.50 90 GLY A C 1
ATOM 721 O O . GLY A 1 90 ? 4.649 5.529 1.178 1.00 93.50 90 GLY A O 1
ATOM 722 N N . ILE A 1 91 ? 4.066 5.157 -0.958 1.00 89.69 91 ILE A N 1
ATOM 723 C CA . ILE A 1 91 ? 2.723 4.626 -0.657 1.00 89.69 91 ILE A CA 1
ATOM 724 C C . ILE A 1 91 ? 2.824 3.350 0.188 1.00 89.69 91 ILE A C 1
ATOM 726 O O . ILE A 1 91 ? 2.148 3.219 1.211 1.00 89.69 91 ILE A O 1
ATOM 730 N N . VAL A 1 92 ? 3.683 2.413 -0.221 1.00 91.19 92 VAL A N 1
ATOM 731 C CA . VAL A 1 92 ? 3.876 1.142 0.491 1.00 91.19 92 VAL A CA 1
ATOM 732 C C . VAL A 1 92 ? 4.528 1.377 1.854 1.00 91.19 92 VAL A C 1
ATOM 734 O O . VAL A 1 92 ? 4.075 0.817 2.848 1.00 91.19 92 VAL A O 1
ATOM 737 N N . GLY A 1 93 ? 5.540 2.243 1.927 1.00 91.50 93 GLY A N 1
ATOM 738 C CA . GLY A 1 93 ? 6.240 2.592 3.161 1.00 91.50 93 GLY A CA 1
ATOM 739 C C . GLY A 1 93 ? 5.340 3.294 4.174 1.00 91.50 93 GLY A C 1
ATOM 740 O O . GLY A 1 93 ? 5.359 2.937 5.349 1.00 91.50 93 GLY A O 1
ATOM 741 N N . ALA A 1 94 ? 4.492 4.226 3.729 1.00 90.75 94 ALA A N 1
ATOM 742 C CA . ALA A 1 94 ? 3.496 4.862 4.585 1.00 90.75 94 ALA A CA 1
ATOM 743 C C . ALA A 1 94 ? 2.515 3.829 5.154 1.00 90.75 94 ALA A C 1
ATOM 745 O O . ALA A 1 94 ? 2.261 3.822 6.355 1.00 90.75 94 ALA A O 1
ATOM 746 N N . TYR A 1 95 ? 2.019 2.914 4.317 1.00 87.31 95 TYR A N 1
ATOM 747 C CA . TYR A 1 95 ? 1.109 1.860 4.754 1.00 87.31 95 TYR A CA 1
ATOM 748 C C . TYR A 1 95 ? 1.756 0.861 5.731 1.00 87.31 95 TYR A C 1
ATOM 750 O O . TYR A 1 95 ? 1.189 0.542 6.779 1.00 87.31 95 TYR A O 1
ATOM 758 N N . MET A 1 96 ? 2.951 0.362 5.411 1.00 87.44 96 MET A N 1
ATOM 759 C CA . MET A 1 96 ? 3.679 -0.557 6.291 1.00 87.44 96 MET A CA 1
ATOM 760 C C . MET A 1 96 ? 4.067 0.134 7.601 1.00 87.44 96 MET A C 1
ATOM 762 O O . MET A 1 96 ? 4.000 -0.489 8.656 1.00 87.44 96 MET A O 1
ATOM 766 N N . GLY A 1 97 ? 4.406 1.424 7.549 1.00 89.31 97 GLY A N 1
ATOM 767 C CA . GLY A 1 97 ? 4.722 2.242 8.715 1.00 89.31 97 GLY A CA 1
ATOM 768 C C . GLY A 1 97 ? 3.526 2.440 9.645 1.00 89.31 97 GLY A C 1
ATOM 769 O O . GLY A 1 97 ? 3.646 2.196 10.845 1.00 89.31 97 GLY A O 1
ATOM 770 N N . THR A 1 98 ? 2.359 2.816 9.112 1.00 86.38 98 THR A N 1
ATOM 771 C CA . THR A 1 98 ? 1.139 2.960 9.923 1.00 86.38 98 THR A CA 1
ATOM 772 C C . THR A 1 98 ? 0.696 1.623 10.503 1.00 86.38 98 THR A C 1
ATOM 774 O O . THR A 1 98 ? 0.360 1.555 11.681 1.00 86.38 98 THR A O 1
ATOM 777 N N . 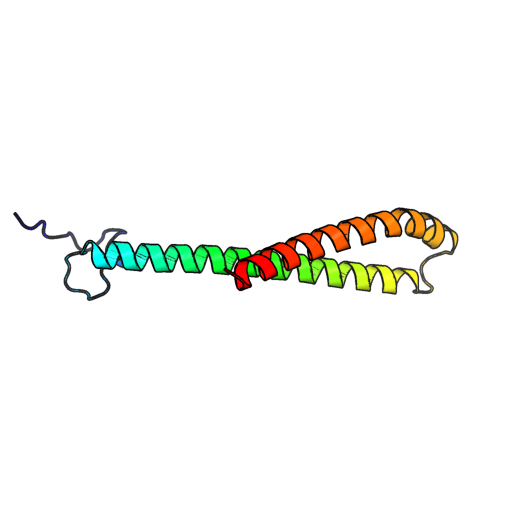THR A 1 99 ? 0.772 0.542 9.725 1.00 85.69 99 THR A N 1
ATOM 778 C CA . THR A 1 99 ? 0.421 -0.808 10.191 1.00 85.69 99 THR A CA 1
ATOM 779 C C . THR A 1 99 ? 1.370 -1.293 11.289 1.00 85.69 99 THR A C 1
ATOM 781 O O . THR A 1 99 ? 0.916 -1.805 12.308 1.00 85.69 99 THR A O 1
ATOM 784 N N . ALA A 1 100 ? 2.682 -1.092 11.133 1.00 85.44 100 ALA A N 1
ATOM 785 C CA . ALA A 1 100 ? 3.672 -1.461 12.145 1.00 85.44 100 ALA A CA 1
ATOM 786 C C . ALA A 1 100 ? 3.530 -0.640 13.435 1.00 85.44 100 ALA A C 1
ATOM 788 O O . ALA A 1 100 ? 3.766 -1.165 14.521 1.00 85.44 100 ALA A O 1
ATOM 789 N N . TRP A 1 101 ? 3.140 0.634 13.331 1.00 85.94 101 TRP A N 1
ATOM 790 C CA . TRP A 1 101 ? 2.841 1.467 14.495 1.00 85.94 101 TRP A CA 1
ATOM 791 C C . TRP A 1 101 ? 1.578 0.994 15.220 1.00 85.94 101 TRP A C 1
ATOM 793 O O . TRP A 1 101 ? 1.611 0.824 16.435 1.00 85.94 101 TRP A O 1
ATOM 803 N N . MET A 1 102 ? 0.506 0.702 14.477 1.00 81.69 102 MET A N 1
ATOM 804 C CA . MET A 1 102 ? -0.736 0.159 15.036 1.00 81.69 102 MET A CA 1
ATOM 805 C C . MET A 1 102 ? -0.520 -1.196 15.715 1.00 81.69 102 MET A C 1
ATOM 807 O O . MET A 1 102 ? -1.104 -1.438 16.756 1.00 81.69 102 MET A O 1
ATOM 811 N N . ALA A 1 103 ? 0.352 -2.055 15.177 1.00 77.94 103 ALA A N 1
ATOM 812 C CA . ALA A 1 103 ? 0.673 -3.350 15.782 1.00 77.94 103 ALA A CA 1
ATOM 813 C C . ALA A 1 103 ? 1.495 -3.252 17.084 1.00 77.94 103 ALA A C 1
ATOM 815 O O . ALA A 1 103 ? 1.619 -4.242 17.801 1.00 77.94 103 ALA A O 1
ATOM 816 N N . ARG A 1 104 ? 2.111 -2.095 17.366 1.00 79.56 104 ARG A N 1
ATOM 817 C CA . ARG A 1 104 ? 2.865 -1.839 18.607 1.00 79.56 104 ARG A CA 1
ATOM 818 C C . ARG A 1 104 ? 2.027 -1.174 19.699 1.00 79.56 104 ARG A C 1
ATOM 820 O O . ARG A 1 104 ? 2.520 -1.074 20.820 1.00 79.56 104 ARG A O 1
ATOM 827 N N . LYS A 1 105 ? 0.846 -0.661 19.355 1.00 59.56 105 LYS A N 1
ATOM 828 C CA . LYS A 1 105 ? -0.096 -0.041 20.286 1.00 59.56 105 LYS A CA 1
ATOM 829 C C . LYS A 1 105 ? -1.036 -1.103 20.839 1.00 59.56 105 LYS A C 1
ATOM 831 O O . LYS A 1 105 ? -1.297 -1.029 22.056 1.00 59.56 105 LYS A O 1
#

Secondary structure (DSSP, 8-state):
---PPPTT-TTGGG-SS-SS---HHHHHHHHHHHHHHHHHHHHHHHHHHHHHHHHHHHHHHHHHTSTTS-HHHHHHHHHHHHHHHHHHHHHHHHHHHHHHHHTT-

pLDDT: mean 78.75, std 13.44, range [36.03, 95.5]

Sequence (105 aa):
MSKKFQEDTEYAKYDLDGDGEITDEELEHAKEIRETERDLRKSLAQLRMARFTLIGMGVFTAAMFTPWISVERIEALSEISSLFYISGAGIVGAYMGTTAWMARK

Radius of gyration: 25.08 Å; chains: 1; bounding box: 58×21×61 Å

Foldseek 3Di:
DDDQDDPPDPCCVLPPPNPRDRDPVSVVVVVVVVVVVVVVVVLVVLVVVLVVLVVVLVVLVVVLPDPVADPVRNVVVVVVNVVSVVVSCVSNVVSVVVVVVVVVD